Protein AF-A0A6N7AN05-F1 (afdb_monomer_lite)

Sequence (92 aa):
MLTLIADLARRMAQGNPHLKDPLQSEAIVLIDEVDLHLHPFWQQCVLGDLMRTFPNAQFIVSTHSPQVLSTVKPEYIVHLSRQDGDIIAGPA

Secondary structure (DSSP, 8-state):
-HHHHHHHHHHHHHH-TT-SSGGG--EEEEESSTTTT--HHHHTTHHHHHHHHSTTEEEEE----HHHHTTS-GGG-EEEEEETTEEEEEE-

Structure (mmCIF, N/CA/C/O backbone):
data_AF-A0A6N7AN05-F1
#
_entry.id   AF-A0A6N7AN05-F1
#
loop_
_atom_site.group_PDB
_atom_site.id
_atom_site.type_symbol
_atom_site.label_atom_id
_atom_site.label_alt_id
_atom_site.label_comp_id
_atom_site.label_asym_id
_atom_site.label_entity_id
_atom_site.label_seq_id
_atom_site.pdbx_PDB_ins_code
_atom_site.Cartn_x
_atom_site.Cartn_y
_atom_site.Cartn_z
_atom_site.occupancy
_atom_site.B_iso_or_equiv
_atom_site.auth_seq_id
_atom_site.auth_comp_id
_atom_site.auth_asym_id
_atom_site.auth_atom_id
_ato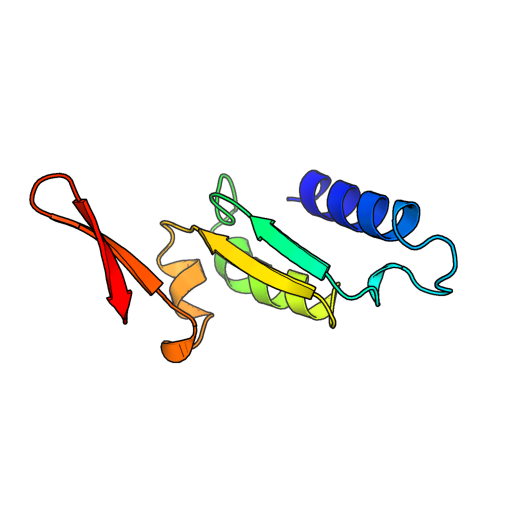m_site.pdbx_PDB_model_num
ATOM 1 N N . MET A 1 1 ? 10.811 -4.080 6.085 1.00 77.56 1 MET A N 1
ATOM 2 C CA . MET A 1 1 ? 10.613 -3.140 4.955 1.00 77.56 1 MET A CA 1
ATOM 3 C C . MET A 1 1 ? 11.334 -3.577 3.678 1.00 77.56 1 MET A C 1
ATOM 5 O O . MET A 1 1 ? 10.642 -3.926 2.734 1.00 77.56 1 MET A O 1
ATOM 9 N N . LEU A 1 2 ? 12.675 -3.665 3.635 1.00 83.19 2 LEU A N 1
ATOM 10 C CA . LEU A 1 2 ? 13.399 -4.061 2.408 1.00 83.19 2 LEU A CA 1
ATOM 11 C C . LEU A 1 2 ? 12.928 -5.408 1.829 1.00 83.19 2 LEU A C 1
ATOM 13 O O . LEU A 1 2 ? 12.675 -5.509 0.634 1.00 83.19 2 LEU A O 1
ATOM 17 N N . THR A 1 3 ? 12.733 -6.415 2.683 1.00 88.62 3 THR A N 1
ATOM 18 C CA . THR A 1 3 ? 12.221 -7.732 2.274 1.00 88.62 3 THR A CA 1
ATOM 19 C C . THR A 1 3 ? 10.823 -7.658 1.661 1.00 88.62 3 THR A C 1
ATOM 21 O O . THR A 1 3 ? 10.564 -8.346 0.682 1.00 88.62 3 THR A O 1
ATOM 24 N N . LEU A 1 4 ? 9.938 -6.807 2.196 1.00 89.25 4 LEU A N 1
ATOM 25 C CA . LEU A 1 4 ? 8.582 -6.624 1.670 1.00 89.25 4 LEU A CA 1
ATOM 26 C C . LEU A 1 4 ? 8.629 -6.033 0.258 1.00 89.25 4 LEU A C 1
ATOM 28 O O . LEU A 1 4 ? 7.997 -6.560 -0.649 1.00 89.25 4 LEU A O 1
ATOM 32 N N . ILE A 1 5 ? 9.418 -4.971 0.070 1.00 90.69 5 ILE A N 1
ATOM 33 C CA . ILE A 1 5 ? 9.573 -4.309 -1.233 1.00 90.69 5 ILE A CA 1
ATOM 34 C C . ILE A 1 5 ? 10.187 -5.277 -2.248 1.00 90.69 5 ILE A C 1
ATOM 36 O O . ILE A 1 5 ? 9.697 -5.385 -3.369 1.00 90.69 5 ILE A O 1
ATOM 40 N N . ALA A 1 6 ? 11.233 -6.009 -1.852 1.00 92.88 6 ALA A N 1
ATOM 41 C CA . ALA A 1 6 ? 11.880 -6.989 -2.715 1.00 92.88 6 ALA A CA 1
ATOM 42 C C . ALA A 1 6 ? 10.928 -8.132 -3.099 1.00 92.88 6 ALA A C 1
ATOM 44 O O . ALA A 1 6 ? 10.896 -8.527 -4.264 1.00 92.88 6 ALA A O 1
ATOM 45 N N . ASP A 1 7 ? 10.130 -8.645 -2.156 1.00 93.75 7 ASP A N 1
ATOM 46 C CA . ASP A 1 7 ? 9.150 -9.692 -2.452 1.00 93.75 7 ASP A CA 1
ATOM 47 C C . ASP A 1 7 ? 8.026 -9.179 -3.360 1.00 93.75 7 ASP A C 1
ATOM 49 O O . ASP A 1 7 ? 7.670 -9.861 -4.320 1.00 93.75 7 ASP A O 1
ATOM 53 N N . LEU A 1 8 ? 7.524 -7.962 -3.128 1.00 93.81 8 LEU A N 1
ATOM 54 C CA . LEU A 1 8 ? 6.519 -7.333 -3.986 1.00 93.81 8 LEU A CA 1
ATOM 55 C C . LEU A 1 8 ? 7.043 -7.143 -5.416 1.00 93.81 8 LEU A C 1
ATOM 57 O O . LEU A 1 8 ? 6.419 -7.616 -6.364 1.00 93.81 8 LEU A O 1
ATOM 61 N N . ALA A 1 9 ? 8.226 -6.542 -5.575 1.00 94.62 9 ALA A N 1
ATOM 62 C CA . ALA A 1 9 ? 8.860 -6.354 -6.879 1.00 94.62 9 ALA A CA 1
ATOM 63 C C . ALA A 1 9 ? 9.090 -7.692 -7.601 1.00 94.62 9 ALA A C 1
ATOM 65 O O . ALA A 1 9 ? 8.785 -7.830 -8.787 1.00 94.62 9 ALA A O 1
ATOM 66 N N . ARG A 1 10 ? 9.563 -8.712 -6.873 1.00 95.38 10 ARG A N 1
ATOM 67 C CA . ARG A 1 10 ? 9.751 -10.068 -7.403 1.00 95.38 10 ARG A CA 1
ATOM 68 C C . ARG A 1 10 ? 8.429 -10.678 -7.874 1.00 95.38 10 ARG A C 1
ATOM 70 O O . ARG A 1 10 ? 8.397 -11.276 -8.946 1.00 95.38 10 ARG A O 1
ATOM 77 N N . ARG A 1 11 ? 7.343 -10.536 -7.108 1.00 94.31 11 ARG A N 1
ATOM 78 C CA . ARG A 1 11 ? 6.013 -11.041 -7.491 1.00 94.31 11 ARG A CA 1
ATOM 79 C C . ARG A 1 11 ? 5.454 -10.316 -8.707 1.00 94.31 11 ARG A C 1
ATOM 81 O O . ARG A 1 11 ? 4.922 -10.980 -9.590 1.00 94.31 11 ARG A O 1
ATOM 88 N N . MET A 1 12 ? 5.620 -8.998 -8.793 1.00 94.12 12 MET A N 1
ATOM 89 C CA . MET A 1 12 ? 5.192 -8.234 -9.967 1.00 94.12 12 MET A CA 1
ATOM 90 C C . MET A 1 12 ? 5.962 -8.661 -11.222 1.00 94.12 12 MET A C 1
ATOM 92 O O . MET A 1 12 ? 5.343 -8.876 -12.260 1.00 94.12 12 MET A O 1
ATOM 96 N N . ALA A 1 13 ? 7.274 -8.898 -11.110 1.00 94.81 13 ALA A N 1
ATOM 97 C CA . ALA A 1 13 ? 8.098 -9.441 -12.194 1.00 94.81 13 ALA A CA 1
ATOM 98 C C . ALA A 1 13 ? 7.676 -10.846 -12.638 1.00 94.81 13 ALA A C 1
ATOM 100 O O . ALA A 1 13 ? 7.614 -11.124 -13.833 1.00 94.81 13 ALA A O 1
ATOM 101 N N . GLN A 1 14 ? 7.357 -11.728 -11.692 1.00 94.81 14 GLN A N 1
ATOM 102 C CA . GLN A 1 14 ? 6.932 -13.094 -12.001 1.00 94.81 14 GLN A CA 1
ATOM 103 C C . GLN A 1 14 ? 5.512 -13.168 -12.567 1.00 94.81 14 GLN A C 1
ATOM 105 O O . GLN A 1 14 ? 5.256 -13.985 -13.447 1.00 94.81 14 GLN A O 1
ATOM 110 N N . GLY A 1 15 ? 4.596 -12.334 -12.069 1.00 92.44 15 GLY A N 1
ATOM 111 C CA . GLY A 1 15 ? 3.213 -12.276 -12.541 1.00 92.44 15 GLY A CA 1
ATOM 112 C C . GLY A 1 15 ? 3.073 -11.614 -13.911 1.00 92.44 15 GLY A C 1
ATOM 113 O O . GLY A 1 15 ? 2.156 -11.947 -14.656 1.00 92.44 15 GLY A O 1
ATOM 114 N N . ASN A 1 16 ? 4.006 -10.726 -14.270 1.00 93.38 16 ASN A N 1
ATOM 115 C CA . ASN A 1 16 ? 3.933 -9.920 -15.488 1.00 93.38 16 ASN A CA 1
ATOM 116 C C . ASN A 1 16 ? 5.224 -10.011 -16.328 1.00 93.38 16 ASN A C 1
ATOM 118 O O . ASN A 1 16 ? 5.836 -8.987 -16.634 1.00 93.38 16 ASN A O 1
ATOM 122 N N . PRO A 1 17 ? 5.646 -11.218 -16.757 1.00 91.25 17 PRO A N 1
ATOM 123 C CA . PRO A 1 17 ? 6.925 -11.421 -17.449 1.00 91.25 17 PRO A CA 1
ATOM 124 C C . PRO A 1 17 ? 6.983 -10.771 -18.841 1.00 91.25 17 PRO A C 1
ATOM 126 O O . PRO A 1 17 ? 8.051 -10.656 -19.432 1.00 91.25 17 PRO A O 1
ATOM 129 N N . HIS A 1 18 ? 5.830 -10.376 -19.382 1.00 92.12 18 HIS A N 1
ATOM 130 C CA . HIS A 1 18 ? 5.695 -9.718 -20.678 1.00 92.12 18 HIS A CA 1
ATOM 131 C C . HIS A 1 18 ? 5.892 -8.196 -20.598 1.00 92.12 18 HIS A C 1
ATOM 133 O O . HIS A 1 18 ? 6.059 -7.549 -21.632 1.00 92.12 18 HIS A O 1
ATOM 139 N N . LEU A 1 19 ? 5.872 -7.610 -19.396 1.00 92.75 19 LEU A N 1
ATOM 140 C CA . LEU A 1 19 ? 6.117 -6.186 -19.217 1.00 92.75 19 LEU A CA 1
ATOM 141 C C . LEU A 1 19 ? 7.617 -5.897 -19.229 1.00 92.75 19 LEU A C 1
ATOM 143 O O . LEU A 1 19 ? 8.407 -6.558 -18.559 1.00 92.75 19 LEU A O 1
ATOM 147 N N . LYS A 1 20 ? 8.001 -4.854 -19.971 1.00 92.62 20 LYS A N 1
ATOM 148 C CA . LYS A 1 20 ? 9.388 -4.368 -20.021 1.00 92.62 20 LYS A CA 1
ATOM 149 C C . LYS A 1 20 ? 9.862 -3.846 -18.662 1.00 92.62 20 LYS A C 1
ATOM 151 O O . LYS A 1 20 ? 11.026 -4.017 -18.317 1.00 92.62 20 LYS A O 1
ATOM 156 N N . ASP A 1 21 ? 8.962 -3.203 -17.923 1.00 94.44 21 ASP A N 1
ATOM 157 C CA . ASP A 1 21 ? 9.175 -2.777 -16.543 1.00 94.44 21 ASP A CA 1
ATOM 158 C C . ASP A 1 21 ? 8.048 -3.347 -15.672 1.00 94.44 21 ASP A C 1
ATOM 160 O O . ASP A 1 21 ? 6.933 -2.817 -15.681 1.00 94.44 21 ASP A O 1
ATOM 164 N N . PRO A 1 22 ? 8.304 -4.432 -14.928 1.00 93.31 22 PRO A N 1
ATOM 165 C CA . PRO A 1 22 ? 7.282 -5.035 -14.090 1.00 93.31 22 PRO A CA 1
ATOM 166 C C . PRO A 1 22 ? 6.795 -4.159 -12.936 1.00 93.31 22 PRO A C 1
ATOM 168 O O . PRO A 1 22 ? 5.728 -4.434 -12.393 1.00 93.31 22 PRO A O 1
ATOM 171 N N . LEU A 1 23 ? 7.514 -3.104 -12.547 1.00 93.19 23 LEU A N 1
ATOM 172 C CA . LEU A 1 23 ? 7.044 -2.190 -11.498 1.00 93.19 23 LEU A CA 1
ATOM 173 C C . LEU A 1 23 ? 5.873 -1.316 -11.975 1.00 93.19 23 LEU A C 1
ATOM 175 O O . LEU A 1 23 ? 5.138 -0.772 -11.156 1.00 93.19 23 LEU A O 1
ATOM 179 N N . GLN A 1 24 ? 5.658 -1.238 -13.293 1.00 94.81 24 GLN A N 1
ATOM 180 C CA . GLN A 1 24 ? 4.502 -0.585 -13.914 1.00 94.81 24 GLN A CA 1
ATOM 181 C C . GLN A 1 24 ? 3.259 -1.481 -13.965 1.00 94.81 24 GLN A C 1
ATOM 183 O O . GLN A 1 24 ? 2.243 -1.059 -14.515 1.00 94.81 24 GLN A O 1
ATOM 188 N N . SER A 1 25 ? 3.316 -2.709 -13.442 1.00 94.19 25 SER A N 1
ATOM 189 C CA . SER A 1 25 ? 2.141 -3.584 -13.449 1.00 94.19 25 SER A CA 1
ATOM 190 C C . SER A 1 25 ? 1.013 -2.971 -12.623 1.00 94.19 25 SER A C 1
ATOM 192 O O . SER A 1 25 ? 1.248 -2.455 -11.528 1.00 94.19 25 SER A O 1
ATOM 194 N N . GLU A 1 26 ? -0.215 -3.083 -13.116 1.00 94.62 26 GLU A N 1
ATOM 195 C CA . GLU A 1 26 ? -1.399 -2.821 -12.304 1.00 94.62 26 GLU A CA 1
ATOM 196 C C . GLU A 1 26 ? -1.509 -3.891 -11.214 1.00 94.62 26 GLU A C 1
ATOM 198 O O . GLU A 1 26 ? -1.342 -5.088 -11.473 1.00 94.62 26 GLU A O 1
ATOM 203 N N . ALA A 1 27 ? -1.754 -3.467 -9.976 1.00 94.25 27 ALA A N 1
ATOM 204 C CA . ALA A 1 27 ? -1.847 -4.380 -8.845 1.00 94.25 27 ALA A CA 1
ATOM 205 C C . ALA A 1 27 ? -2.727 -3.814 -7.731 1.00 94.25 27 ALA A C 1
ATOM 207 O O . ALA A 1 27 ? -2.804 -2.605 -7.532 1.00 94.25 27 ALA A O 1
ATOM 208 N N . ILE A 1 28 ? -3.331 -4.707 -6.949 1.00 96.38 28 ILE A N 1
ATOM 209 C CA . ILE A 1 28 ? -3.898 -4.374 -5.641 1.00 96.38 28 ILE A CA 1
ATOM 210 C C . ILE A 1 28 ? -3.007 -5.037 -4.597 1.00 96.38 28 ILE A C 1
ATOM 212 O O . ILE A 1 28 ? -2.796 -6.251 -4.633 1.00 96.38 28 ILE A O 1
ATOM 216 N N . VAL A 1 29 ? -2.463 -4.237 -3.687 1.00 96.19 29 VAL A N 1
ATOM 217 C CA . VAL A 1 29 ? -1.515 -4.684 -2.667 1.00 96.19 29 VAL A CA 1
ATOM 218 C C . VAL A 1 29 ? -2.127 -4.453 -1.296 1.00 96.19 29 VAL A C 1
ATOM 220 O O . VAL A 1 29 ? -2.416 -3.318 -0.921 1.00 96.19 29 VAL A O 1
ATOM 223 N N . LEU A 1 30 ? -2.302 -5.541 -0.548 1.00 96.38 30 LEU A N 1
ATOM 224 C CA . LEU A 1 30 ? -2.764 -5.505 0.832 1.00 96.38 30 LEU A CA 1
ATOM 225 C C . LEU A 1 30 ? -1.557 -5.641 1.757 1.00 96.38 30 LEU A C 1
ATOM 227 O O . LEU A 1 30 ? -0.801 -6.607 1.636 1.00 96.38 30 LEU A O 1
ATOM 231 N N . ILE A 1 31 ? -1.365 -4.678 2.657 1.00 94.81 31 ILE A N 1
ATOM 232 C CA . ILE A 1 31 ? -0.283 -4.709 3.647 1.00 94.81 31 ILE A CA 1
ATOM 233 C C . ILE A 1 31 ? -0.901 -4.586 5.029 1.00 94.81 31 ILE A C 1
ATOM 235 O O . ILE A 1 31 ? -1.526 -3.576 5.344 1.00 94.81 31 ILE A O 1
ATOM 239 N N . ASP A 1 32 ? -0.705 -5.612 5.844 1.00 93.88 32 ASP A N 1
ATOM 240 C CA . ASP A 1 32 ? -1.071 -5.553 7.251 1.00 93.88 32 ASP A CA 1
ATOM 241 C C . ASP A 1 32 ? 0.060 -4.900 8.054 1.00 93.88 32 ASP A C 1
ATOM 243 O O . ASP A 1 32 ? 1.234 -5.153 7.773 1.00 93.88 32 ASP A O 1
ATOM 247 N N . GLU A 1 33 ? -0.301 -4.040 9.004 1.00 93.56 33 GLU A N 1
ATOM 248 C CA . GLU A 1 33 ? 0.589 -3.303 9.905 1.00 93.56 33 GLU A CA 1
ATOM 249 C C . GLU A 1 33 ? 1.801 -2.695 9.174 1.00 93.56 33 GLU A C 1
ATOM 251 O O . GLU A 1 33 ? 2.963 -3.003 9.456 1.00 93.56 33 GLU A O 1
ATOM 256 N N . VAL A 1 34 ? 1.542 -1.818 8.194 1.00 93.44 34 VAL A N 1
ATOM 257 C CA . VAL A 1 34 ? 2.592 -1.241 7.324 1.00 93.44 34 VAL A CA 1
ATOM 258 C C . VAL A 1 34 ? 3.688 -0.495 8.104 1.00 93.44 34 VAL A C 1
ATOM 260 O O . VAL A 1 34 ? 4.803 -0.317 7.609 1.00 93.44 34 VAL A O 1
ATOM 263 N N . ASP A 1 35 ? 3.389 -0.073 9.330 1.00 91.62 35 ASP A N 1
ATOM 264 C CA . ASP A 1 35 ? 4.270 0.644 10.244 1.00 91.62 35 ASP A CA 1
ATOM 265 C C . ASP A 1 35 ? 5.099 -0.248 11.187 1.00 91.62 35 ASP A C 1
ATOM 267 O O . ASP A 1 35 ? 5.977 0.266 11.896 1.00 91.62 35 ASP A O 1
ATOM 271 N N . LEU A 1 36 ? 4.869 -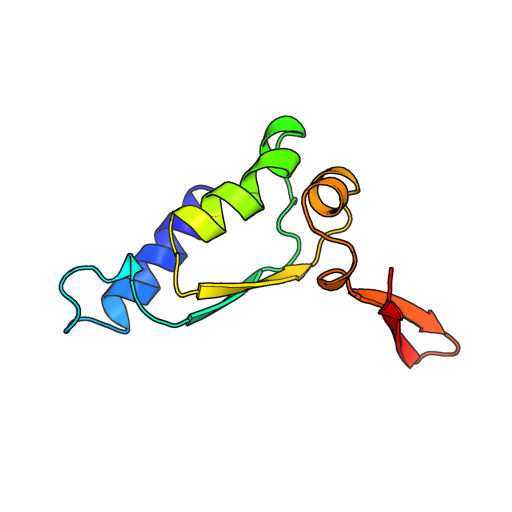1.566 11.186 1.00 90.50 36 LEU A N 1
ATOM 272 C CA . LEU A 1 36 ? 5.457 -2.498 12.144 1.00 90.50 36 LEU A CA 1
ATOM 273 C C . LEU A 1 36 ? 6.998 -2.503 12.085 1.00 90.50 36 LEU A C 1
ATOM 275 O O . LEU A 1 36 ? 7.616 -2.676 11.030 1.00 90.50 36 LEU A O 1
ATOM 279 N N . HIS A 1 37 ? 7.636 -2.333 13.250 1.00 84.94 37 HIS A N 1
ATOM 280 C CA . HIS A 1 37 ? 9.096 -2.231 13.425 1.00 84.94 37 HIS A CA 1
ATOM 281 C C . HIS A 1 37 ? 9.784 -1.126 12.594 1.00 84.94 37 HIS A C 1
ATOM 283 O O . HIS A 1 37 ? 11.008 -1.153 12.430 1.00 84.94 37 HIS A O 1
ATOM 289 N N . LEU A 1 38 ? 9.040 -0.144 12.074 1.00 88.62 38 LEU A N 1
ATOM 290 C CA . LEU A 1 38 ? 9.635 0.995 11.380 1.00 88.62 38 LEU A CA 1
ATOM 291 C C . LEU A 1 38 ? 10.048 2.089 12.357 1.00 88.62 38 LEU A C 1
ATOM 293 O O . LEU A 1 38 ? 9.339 2.419 13.304 1.00 88.62 38 LEU A O 1
ATOM 297 N N . HIS A 1 39 ? 11.200 2.697 12.081 1.00 91.38 39 HIS A N 1
ATOM 298 C CA . HIS A 1 39 ? 11.583 3.935 12.741 1.00 91.38 39 HIS A CA 1
ATOM 299 C C . HIS A 1 39 ? 10.529 5.025 12.441 1.00 91.38 39 HIS A C 1
ATOM 301 O O . HIS A 1 39 ? 10.091 5.106 11.291 1.00 91.38 39 HIS A O 1
ATOM 307 N N . PRO A 1 40 ? 10.165 5.898 13.402 1.00 89.00 40 PRO A N 1
ATOM 308 C CA . PRO A 1 40 ? 9.154 6.950 13.225 1.00 89.00 40 PRO A CA 1
ATOM 309 C C . PRO A 1 40 ? 9.286 7.762 11.927 1.00 89.00 40 PRO A C 1
ATOM 311 O O . PRO A 1 40 ? 8.335 7.941 11.174 1.00 89.00 40 PRO A O 1
ATOM 314 N N . PHE A 1 41 ? 10.514 8.170 11.598 1.00 92.19 41 PHE A N 1
ATOM 315 C CA . PHE A 1 41 ? 10.805 8.870 10.342 1.00 92.19 41 PHE A CA 1
ATOM 316 C C . PHE A 1 41 ? 10.344 8.093 9.094 1.00 92.19 41 PHE A C 1
ATOM 318 O O . PHE A 1 41 ? 9.800 8.679 8.166 1.00 92.19 41 PHE A O 1
ATOM 325 N N . TRP A 1 42 ? 10.516 6.769 9.071 1.00 92.38 42 TRP A N 1
ATOM 326 C CA . TRP A 1 42 ? 10.089 5.942 7.941 1.00 92.38 42 TRP A CA 1
ATOM 327 C C . TRP A 1 42 ? 8.580 5.728 7.896 1.00 92.38 42 TRP A C 1
ATOM 329 O O . TRP A 1 42 ? 8.027 5.628 6.807 1.00 92.38 42 TRP A O 1
ATOM 339 N N . GLN A 1 43 ? 7.894 5.724 9.042 1.00 93.56 43 GLN A N 1
ATOM 340 C CA . GLN A 1 43 ? 6.428 5.678 9.071 1.00 93.56 43 GLN A CA 1
ATOM 341 C C . GLN A 1 43 ? 5.815 6.879 8.330 1.00 93.56 43 GLN A C 1
ATOM 343 O O . GLN A 1 43 ? 4.761 6.753 7.717 1.00 93.56 43 GLN A O 1
ATOM 348 N N . GLN A 1 44 ? 6.507 8.022 8.313 1.00 93.44 44 GLN A N 1
ATOM 349 C CA . GLN A 1 44 ? 6.050 9.221 7.612 1.00 93.44 44 GLN A CA 1
ATOM 350 C C . GLN A 1 44 ? 6.282 9.195 6.092 1.00 93.44 44 GLN A C 1
ATOM 352 O O . GLN A 1 44 ? 5.637 9.947 5.366 1.00 93.44 44 GLN A O 1
ATOM 357 N N . CYS A 1 45 ? 7.204 8.371 5.585 1.00 93.62 45 CYS A N 1
ATOM 358 C CA . CYS A 1 45 ? 7.542 8.356 4.156 1.00 93.62 45 CYS A CA 1
ATOM 359 C C . CYS A 1 45 ? 7.174 7.051 3.436 1.00 93.62 45 CYS A C 1
ATOM 361 O O . CYS A 1 45 ? 7.043 7.061 2.214 1.00 93.62 45 CYS A O 1
ATOM 363 N N . VAL A 1 46 ? 6.930 5.955 4.167 1.00 93.38 46 VAL A N 1
ATOM 364 C CA . VAL A 1 46 ? 6.750 4.608 3.600 1.00 93.38 46 VAL A CA 1
ATOM 365 C C . VAL A 1 46 ? 5.663 4.531 2.527 1.00 93.38 46 VAL A C 1
ATOM 367 O O . VAL A 1 46 ? 5.906 3.966 1.463 1.00 93.38 46 VAL A O 1
ATOM 370 N N . LEU A 1 47 ? 4.488 5.129 2.749 1.00 94.38 47 LEU A N 1
ATOM 371 C CA . LEU A 1 47 ? 3.403 5.091 1.761 1.00 94.38 47 LEU A CA 1
ATOM 372 C C . LEU A 1 47 ? 3.742 5.911 0.516 1.00 94.38 47 LEU A C 1
ATOM 374 O O . LEU A 1 47 ? 3.511 5.456 -0.602 1.00 94.38 47 LEU A O 1
ATOM 378 N N . GLY A 1 48 ? 4.337 7.092 0.697 1.00 93.94 48 GLY A N 1
ATOM 379 C CA . GLY A 1 48 ? 4.799 7.924 -0.414 1.00 93.94 48 GLY A CA 1
ATOM 380 C C . GLY A 1 48 ? 5.876 7.233 -1.252 1.00 93.94 48 GLY A C 1
ATOM 381 O O . GLY A 1 48 ? 5.874 7.342 -2.478 1.00 93.94 48 GLY A O 1
ATOM 382 N N . ASP A 1 49 ? 6.773 6.494 -0.605 1.00 93.94 49 ASP A N 1
ATOM 383 C CA . ASP A 1 49 ? 7.811 5.710 -1.270 1.00 93.94 49 ASP A CA 1
ATOM 384 C C . ASP A 1 49 ? 7.213 4.529 -2.042 1.00 93.94 49 ASP A C 1
ATOM 386 O O . ASP A 1 49 ? 7.534 4.355 -3.217 1.00 93.94 49 ASP A O 1
ATOM 390 N N . LEU A 1 50 ? 6.280 3.784 -1.441 1.00 94.56 50 LEU A N 1
ATOM 391 C CA . LEU A 1 50 ? 5.572 2.683 -2.102 1.00 94.56 50 LEU A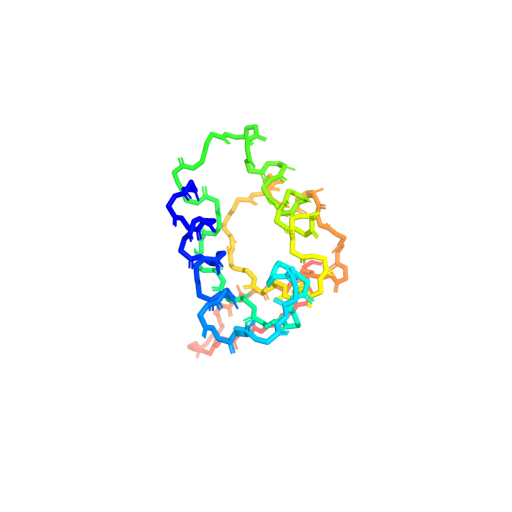 CA 1
ATOM 392 C C . LEU A 1 50 ? 4.793 3.153 -3.337 1.00 94.56 50 LEU A C 1
ATOM 394 O O . LEU A 1 50 ? 4.970 2.588 -4.415 1.00 94.56 50 LEU A O 1
ATOM 398 N N . MET A 1 51 ? 3.993 4.216 -3.214 1.00 94.50 51 MET A N 1
ATOM 399 C CA . MET A 1 51 ? 3.227 4.771 -4.338 1.00 94.50 51 MET A CA 1
ATOM 400 C C . MET A 1 51 ? 4.134 5.289 -5.459 1.00 94.50 51 MET A C 1
ATOM 402 O O . MET A 1 51 ? 3.798 5.176 -6.633 1.00 94.50 51 MET A O 1
ATOM 406 N N . ARG A 1 52 ? 5.306 5.841 -5.121 1.00 95.19 52 ARG A N 1
ATOM 407 C CA . ARG A 1 52 ? 6.276 6.308 -6.120 1.00 95.19 52 ARG A CA 1
ATOM 408 C C . ARG A 1 52 ? 6.981 5.152 -6.830 1.00 95.19 52 ARG A C 1
ATOM 410 O O . ARG A 1 52 ? 7.273 5.267 -8.017 1.00 95.19 52 ARG A O 1
ATOM 417 N N . THR A 1 53 ? 7.288 4.068 -6.119 1.00 95.06 53 THR A N 1
ATOM 418 C CA . THR A 1 53 ? 7.953 2.886 -6.691 1.00 95.06 53 THR A CA 1
ATOM 419 C C . THR A 1 53 ? 7.007 2.039 -7.542 1.00 95.06 53 THR A C 1
ATOM 421 O O . THR A 1 53 ? 7.443 1.498 -8.555 1.00 95.06 53 THR A O 1
ATOM 424 N N . PHE A 1 54 ? 5.731 1.948 -7.164 1.00 95.94 54 PHE A N 1
ATOM 425 C CA . PHE A 1 54 ? 4.713 1.139 -7.839 1.00 95.94 54 PHE A CA 1
ATOM 426 C C . PHE A 1 54 ? 3.532 2.030 -8.262 1.00 95.94 54 PHE A C 1
ATOM 428 O O . PHE A 1 54 ? 2.472 1.993 -7.634 1.00 95.94 54 PHE A O 1
ATOM 435 N N . PRO A 1 55 ? 3.701 2.862 -9.304 1.00 96.00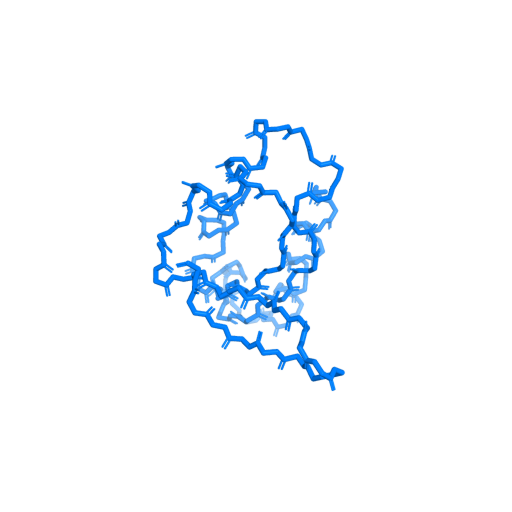 55 PRO A N 1
ATOM 436 C CA . PRO A 1 55 ? 2.771 3.952 -9.615 1.00 96.00 5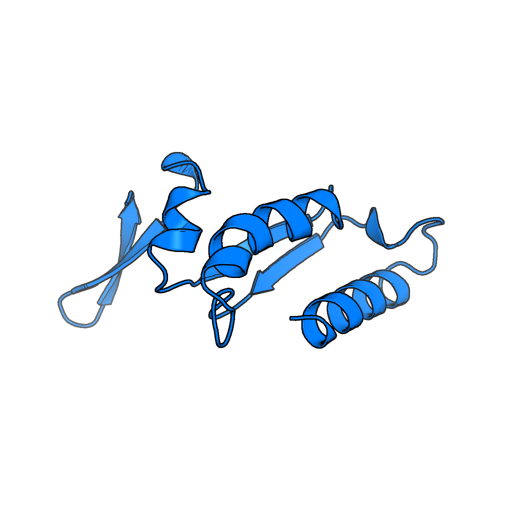5 PRO A CA 1
ATOM 437 C C . PRO A 1 55 ? 1.363 3.489 -10.007 1.00 96.00 55 PRO A C 1
ATOM 439 O O . PRO A 1 55 ? 0.410 4.244 -9.838 1.00 96.00 55 PRO A O 1
ATOM 442 N N . ASN A 1 56 ? 1.227 2.256 -10.501 1.00 96.31 56 ASN A N 1
ATOM 443 C CA . ASN A 1 56 ? -0.049 1.683 -10.940 1.00 96.31 56 ASN A CA 1
ATOM 444 C C . ASN A 1 56 ? -0.636 0.695 -9.916 1.00 96.31 56 ASN A C 1
ATOM 446 O O . ASN A 1 56 ? -1.598 -0.014 -10.215 1.00 96.31 56 ASN A O 1
ATOM 450 N N . ALA A 1 57 ? -0.055 0.622 -8.714 1.00 96.31 57 ALA A N 1
ATOM 451 C CA . ALA A 1 57 ? -0.554 -0.226 -7.645 1.00 96.31 57 ALA A CA 1
ATOM 452 C C . ALA A 1 57 ? -1.484 0.553 -6.702 1.00 96.31 57 ALA A C 1
ATOM 454 O O . ALA A 1 57 ? -1.139 1.622 -6.199 1.00 96.31 57 ALA A O 1
ATOM 455 N N . GLN A 1 58 ? -2.649 -0.022 -6.404 1.00 96.69 58 GLN A N 1
ATOM 456 C CA . GLN A 1 58 ? -3.509 0.433 -5.319 1.00 96.69 58 GLN A CA 1
ATOM 457 C C . GLN A 1 58 ? -3.077 -0.244 -4.018 1.00 96.69 58 GLN A C 1
ATOM 459 O O . GLN A 1 58 ? -3.119 -1.470 -3.901 1.00 96.69 58 GLN A O 1
ATOM 464 N N . PHE A 1 59 ? -2.701 0.556 -3.025 1.00 96.69 59 PHE A N 1
ATOM 465 C CA . PHE A 1 59 ? -2.342 0.065 -1.699 1.00 96.69 59 PHE A CA 1
ATOM 466 C C . PHE A 1 59 ? -3.538 0.151 -0.752 1.00 96.69 59 PHE A C 1
ATOM 468 O O . PHE A 1 59 ? -4.108 1.223 -0.557 1.00 96.69 59 PHE A O 1
ATOM 475 N N . ILE A 1 60 ? -3.889 -0.979 -0.143 1.00 96.88 60 ILE A N 1
ATOM 476 C CA . ILE A 1 60 ? -4.838 -1.070 0.968 1.00 96.88 60 ILE A CA 1
ATOM 477 C C . ILE A 1 60 ? -4.028 -1.512 2.178 1.00 96.88 60 ILE A C 1
ATOM 479 O O . ILE A 1 60 ? -3.496 -2.621 2.206 1.00 96.88 60 ILE A O 1
ATOM 483 N N . VAL A 1 61 ? -3.884 -0.627 3.156 1.00 96.00 61 VAL A N 1
ATOM 484 C CA . VAL A 1 61 ? -2.994 -0.860 4.295 1.00 96.00 61 VAL A CA 1
ATOM 485 C C . VAL A 1 61 ? -3.747 -0.750 5.610 1.00 96.00 61 VAL A C 1
ATOM 487 O O . VAL A 1 61 ? -4.647 0.080 5.738 1.00 96.00 61 VAL A O 1
ATOM 490 N N . SER A 1 62 ? -3.359 -1.557 6.593 1.00 95.81 62 SER A N 1
ATOM 491 C CA . SER A 1 62 ? -3.727 -1.335 7.991 1.00 95.81 62 SER A CA 1
ATOM 492 C C . SER A 1 62 ? -2.551 -0.681 8.727 1.00 95.81 62 SER A C 1
ATOM 494 O O . SER A 1 62 ? -1.380 -0.873 8.385 1.00 95.81 62 SER A O 1
ATOM 496 N N . THR A 1 63 ? -2.866 0.159 9.710 1.00 94.94 63 THR A N 1
ATOM 497 C CA . THR A 1 63 ? -1.876 0.837 10.552 1.00 94.94 63 THR A CA 1
ATOM 498 C C . THR A 1 63 ? -2.502 1.209 11.886 1.00 94.94 63 THR A C 1
ATOM 500 O O . THR A 1 63 ? -3.669 1.600 11.949 1.00 94.94 63 THR A O 1
ATOM 503 N N . HIS A 1 64 ? -1.705 1.123 12.948 1.00 92.56 64 HIS A N 1
ATOM 504 C CA . HIS A 1 64 ? -2.026 1.719 14.245 1.00 92.56 64 HIS A CA 1
ATOM 505 C C . HIS A 1 64 ? -1.249 3.022 14.487 1.00 92.56 64 HIS A C 1
ATOM 507 O O . HIS A 1 64 ? -1.482 3.697 15.490 1.00 92.56 64 HIS A O 1
ATOM 513 N N . SER A 1 65 ? -0.332 3.393 13.584 1.00 92.69 65 SER A N 1
ATOM 514 C CA . SER A 1 65 ? 0.536 4.559 13.738 1.00 92.69 65 SER A CA 1
ATOM 515 C C . SER A 1 65 ? -0.155 5.860 13.308 1.00 92.69 65 SER A C 1
ATOM 517 O O . SER A 1 65 ? -0.438 6.053 12.119 1.00 92.69 65 SER A O 1
ATOM 519 N N . PRO A 1 66 ? -0.307 6.839 14.224 1.00 90.94 66 PRO A N 1
ATOM 520 C CA . PRO A 1 66 ? -0.773 8.181 13.874 1.00 90.94 66 PRO A CA 1
ATOM 521 C C . PRO A 1 66 ? 0.141 8.889 12.865 1.00 90.94 66 PRO A C 1
ATOM 523 O O . PRO A 1 66 ? -0.303 9.764 12.125 1.00 90.94 66 PRO A O 1
ATOM 526 N N . GLN A 1 67 ? 1.426 8.517 12.826 1.00 92.81 67 GLN A N 1
ATOM 527 C CA . GLN A 1 67 ? 2.405 9.131 11.931 1.00 92.81 67 GLN A CA 1
ATOM 528 C C . GLN A 1 67 ? 2.125 8.749 10.479 1.00 92.81 67 GLN A C 1
ATOM 530 O O . GLN A 1 67 ? 2.152 9.626 9.620 1.00 92.81 67 GLN A O 1
ATOM 535 N N . VAL A 1 68 ? 1.766 7.488 10.215 1.00 92.62 68 VAL A N 1
ATOM 536 C CA . VAL A 1 68 ? 1.311 7.063 8.882 1.00 92.62 68 VAL A CA 1
ATOM 537 C C . VAL A 1 68 ? 0.029 7.802 8.506 1.00 92.62 68 VAL A C 1
ATOM 539 O O . VAL A 1 68 ? -0.042 8.386 7.427 1.00 92.62 68 VAL A O 1
ATOM 542 N N . LEU A 1 69 ? -0.959 7.842 9.408 1.00 92.56 69 LEU A N 1
ATOM 543 C CA . LEU A 1 69 ? -2.253 8.486 9.151 1.00 92.56 69 LEU A CA 1
ATOM 544 C C . LEU A 1 69 ? -2.107 9.971 8.786 1.00 92.56 69 LEU A C 1
ATOM 546 O O . LEU A 1 69 ? -2.798 10.450 7.896 1.00 92.56 69 LEU A O 1
ATOM 550 N N . SER A 1 70 ? -1.150 10.680 9.394 1.00 91.75 70 SER A N 1
ATOM 551 C CA . SER A 1 70 ? -0.883 12.096 9.099 1.00 91.75 70 SER A CA 1
ATOM 552 C C . SER A 1 70 ? -0.378 12.382 7.675 1.00 91.75 70 SER A C 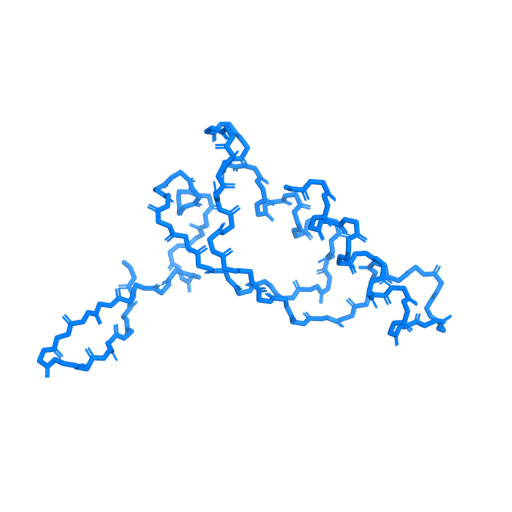1
ATOM 554 O O . SER A 1 70 ? -0.369 13.533 7.246 1.00 91.75 70 SER A O 1
ATOM 556 N N . THR A 1 71 ? 0.040 11.350 6.938 1.00 91.44 71 THR A N 1
ATOM 557 C CA . THR A 1 71 ? 0.602 11.471 5.578 1.00 91.44 71 THR A CA 1
ATOM 558 C C . THR A 1 71 ? -0.430 11.208 4.484 1.00 91.44 71 THR A C 1
ATOM 560 O O . THR A 1 71 ? -0.165 11.437 3.303 1.00 91.44 71 THR A O 1
ATOM 563 N N . VAL A 1 72 ? -1.613 10.731 4.874 1.00 92.44 72 VAL A N 1
ATOM 564 C CA . VAL A 1 72 ? -2.696 10.324 3.985 1.00 92.44 72 VAL A CA 1
ATOM 565 C C . VAL A 1 72 ? -3.833 11.329 4.110 1.00 92.44 72 VAL A C 1
ATOM 567 O O . VAL A 1 72 ? -4.112 11.850 5.189 1.00 92.44 72 VAL A O 1
ATOM 570 N N . LYS A 1 73 ? -4.499 11.635 2.995 1.00 93.31 73 LYS A N 1
ATOM 571 C CA . LYS A 1 73 ? -5.662 12.521 3.044 1.00 93.31 73 LYS A CA 1
ATOM 572 C C . LYS A 1 73 ? -6.840 11.823 3.743 1.00 93.31 73 LYS A C 1
ATOM 574 O O . LYS A 1 73 ? -7.015 10.624 3.516 1.00 93.31 73 LYS A O 1
ATOM 579 N N . PRO A 1 74 ? -7.669 12.541 4.523 1.00 93.00 74 PRO A N 1
ATOM 580 C CA . PRO A 1 74 ? -8.771 11.943 5.278 1.00 93.00 74 PRO A CA 1
ATOM 581 C C . PRO A 1 74 ? -9.725 11.080 4.444 1.00 93.00 74 PRO A C 1
ATOM 583 O O . PRO A 1 74 ? -10.193 10.058 4.930 1.00 93.00 74 PRO A O 1
ATOM 586 N N . GLU A 1 75 ? -9.966 11.426 3.174 1.00 95.12 75 GLU A N 1
ATOM 587 C CA . GLU A 1 75 ? -10.847 10.655 2.285 1.00 95.12 75 GLU A CA 1
ATOM 588 C C . GLU A 1 75 ? -10.361 9.227 1.976 1.00 95.12 75 GLU A C 1
ATOM 590 O O . GLU A 1 75 ? -11.145 8.403 1.509 1.00 95.12 75 GLU A O 1
ATOM 595 N N . TYR A 1 76 ? -9.088 8.921 2.238 1.00 94.31 76 TYR A N 1
ATOM 596 C CA . TYR A 1 76 ? -8.510 7.586 2.061 1.00 94.31 76 TYR A CA 1
ATOM 597 C C . TYR A 1 76 ? -8.365 6.814 3.375 1.00 94.31 76 TYR A C 1
ATOM 599 O O . TYR A 1 76 ? -7.816 5.712 3.377 1.00 94.31 76 TYR A O 1
ATOM 607 N N . ILE A 1 77 ? -8.831 7.373 4.494 1.00 95.62 77 ILE A N 1
ATOM 608 C CA . ILE A 1 77 ? -8.723 6.745 5.807 1.00 95.62 77 ILE A CA 1
ATOM 609 C C . ILE A 1 77 ? -10.071 6.136 6.184 1.00 95.62 77 ILE A C 1
ATOM 611 O O . ILE A 1 77 ? -11.096 6.815 6.239 1.00 95.62 77 ILE A O 1
ATOM 615 N N . VAL A 1 78 ? -10.047 4.840 6.488 1.00 96.00 78 VAL A N 1
ATOM 616 C CA . VAL A 1 78 ? -11.193 4.107 7.026 1.00 96.00 78 VAL A CA 1
ATOM 617 C C . VAL A 1 78 ? -10.858 3.685 8.448 1.00 96.00 78 VAL A C 1
ATOM 619 O O . VAL A 1 78 ? -9.921 2.920 8.674 1.00 96.00 78 VAL A O 1
ATOM 622 N N . HIS A 1 79 ? -11.630 4.180 9.409 1.00 94.88 79 HIS A N 1
ATOM 623 C CA . HIS A 1 79 ? -11.511 3.782 10.799 1.00 94.88 79 HIS A CA 1
ATOM 624 C C . HIS A 1 79 ? -12.349 2.527 11.052 1.00 94.88 79 HIS A C 1
ATOM 626 O O . HIS A 1 79 ? -13.558 2.502 10.807 1.00 94.88 79 HIS A O 1
ATOM 632 N N . LEU A 1 80 ? -11.699 1.479 11.557 1.00 94.00 80 LEU A N 1
ATOM 633 C CA . LEU A 1 80 ? -12.352 0.236 11.951 1.00 94.00 80 LEU A CA 1
ATOM 634 C C . LEU A 1 80 ? -12.546 0.225 13.468 1.00 94.00 80 LEU A C 1
ATOM 636 O O . LEU A 1 80 ? -11.596 0.396 14.227 1.00 94.00 80 LEU A O 1
ATOM 640 N N . SER A 1 81 ? -13.778 -0.008 13.914 1.00 93.38 81 SER A N 1
ATOM 641 C CA . SER A 1 81 ? -14.125 -0.127 15.334 1.00 93.38 81 SER A CA 1
ATOM 642 C C . SER A 1 81 ? -14.971 -1.369 15.581 1.00 93.38 81 SER A C 1
ATOM 644 O O . SER A 1 81 ? -15.630 -1.867 14.670 1.00 93.38 81 SER A O 1
ATOM 646 N N . ARG A 1 82 ? -14.952 -1.887 16.812 1.00 94.56 82 ARG A N 1
ATOM 647 C CA . ARG A 1 82 ? -15.814 -3.000 17.219 1.00 94.56 82 ARG A CA 1
ATOM 648 C C . ARG A 1 82 ? -16.935 -2.478 18.113 1.00 94.56 82 ARG A C 1
ATOM 650 O O . ARG A 1 82 ? -16.641 -1.869 19.138 1.00 94.56 82 ARG A O 1
ATOM 657 N N . GLN A 1 83 ? -18.188 -2.727 17.741 1.00 94.00 83 GLN A N 1
ATOM 658 C CA . GLN A 1 83 ? -19.380 -2.369 18.520 1.00 94.00 83 GLN A CA 1
ATOM 659 C C . GLN A 1 83 ? -20.315 -3.579 18.574 1.00 94.00 83 GLN A C 1
ATOM 661 O O . GLN A 1 83 ? -20.549 -4.210 17.551 1.00 94.00 83 GLN A O 1
ATOM 666 N N . ASP A 1 84 ? -20.775 -3.948 19.772 1.00 91.50 84 ASP A N 1
ATOM 667 C CA . ASP A 1 84 ? -21.695 -5.076 20.011 1.00 91.50 84 ASP A CA 1
ATOM 668 C C . ASP A 1 84 ? -21.281 -6.424 19.378 1.00 91.50 84 ASP A C 1
ATOM 670 O O . ASP A 1 84 ? -22.107 -7.281 19.083 1.00 91.50 84 ASP A O 1
ATOM 674 N N . GLY A 1 85 ? -19.972 -6.643 19.207 1.00 91.56 85 GLY A N 1
ATOM 675 C CA . GLY A 1 85 ? -19.408 -7.849 18.588 1.00 91.56 85 GLY A CA 1
ATOM 676 C C . GLY A 1 85 ? -19.126 -7.713 17.089 1.00 91.56 85 GLY A C 1
ATOM 677 O O . GLY A 1 85 ? -18.245 -8.417 16.587 1.00 91.56 85 GLY A O 1
ATOM 678 N N . ASP A 1 86 ? -19.744 -6.742 16.421 1.00 93.38 86 ASP A N 1
ATOM 679 C CA . ASP A 1 86 ? -19.590 -6.467 14.994 1.00 93.38 86 ASP A CA 1
ATOM 680 C C . ASP A 1 86 ? -18.438 -5.497 14.702 1.00 93.38 86 ASP A C 1
ATOM 682 O O . ASP A 1 86 ? -18.065 -4.660 15.529 1.00 93.38 86 ASP A O 1
ATOM 686 N N . ILE A 1 87 ? -17.846 -5.622 13.509 1.00 93.81 87 ILE A N 1
ATOM 687 C CA . ILE A 1 87 ? -16.840 -4.680 13.001 1.00 93.81 87 ILE A CA 1
ATOM 688 C C . ILE A 1 87 ? -17.553 -3.629 12.154 1.00 93.81 87 ILE A C 1
ATOM 690 O O . ILE A 1 87 ? -18.186 -3.955 11.152 1.00 93.81 87 ILE A O 1
ATOM 694 N N . ILE A 1 88 ? -17.402 -2.367 12.541 1.00 94.44 88 ILE A N 1
ATOM 695 C CA . ILE A 1 88 ? -17.962 -1.210 11.850 1.00 94.44 88 ILE A CA 1
ATOM 696 C C . ILE A 1 88 ? -16.824 -0.424 11.206 1.00 94.44 88 ILE A C 1
ATOM 698 O O . ILE A 1 88 ? -15.850 -0.065 11.873 1.00 94.44 88 ILE A O 1
ATOM 702 N N . ALA A 1 89 ? -16.977 -0.138 9.914 1.00 93.56 89 ALA A N 1
ATOM 703 C CA . ALA A 1 89 ? -16.111 0.754 9.157 1.00 93.56 89 ALA A CA 1
ATOM 704 C C . ALA A 1 89 ? -16.771 2.132 9.031 1.00 93.56 89 ALA A C 1
ATOM 706 O O . ALA A 1 89 ? -17.925 2.234 8.612 1.00 93.56 89 ALA A O 1
ATOM 707 N N . GLY A 1 90 ? -16.040 3.184 9.386 1.00 90.62 90 GLY A N 1
ATOM 708 C CA . GLY A 1 90 ? -16.483 4.569 9.256 1.00 90.62 90 GLY A CA 1
ATOM 709 C C . GLY A 1 90 ? -15.373 5.474 8.724 1.00 90.62 90 GLY A C 1
ATOM 710 O O . GLY A 1 90 ? -14.214 5.054 8.666 1.00 90.62 90 GLY A O 1
ATOM 711 N N . PRO A 1 91 ? -15.706 6.711 8.321 1.00 85.81 91 PRO A N 1
ATOM 712 C CA . PRO A 1 91 ? -14.687 7.721 8.065 1.00 85.81 91 PRO A CA 1
ATOM 713 C C . PRO A 1 91 ? -13.893 7.998 9.351 1.00 85.81 91 PRO A C 1
ATOM 715 O O . PRO A 1 91 ? -14.435 7.858 10.453 1.00 85.81 91 PRO A O 1
ATOM 718 N N . ALA A 1 92 ? -12.614 8.345 9.198 1.00 77.25 92 ALA A N 1
ATOM 719 C CA . ALA A 1 92 ? -11.776 8.812 10.304 1.00 77.25 92 ALA A CA 1
ATOM 720 C C . ALA A 1 92 ? -12.077 10.262 10.703 1.00 77.25 92 ALA A C 1
ATOM 722 O O . ALA A 1 92 ? -12.478 11.054 9.819 1.00 77.25 92 ALA A O 1
#

Foldseek 3Di:
DVVVVVVVLVVLCVVCVVDPRSLQDAEEDEEEAQCPPDDLVCLQCVVVVSCVSNVNYHYDYDHPDPNNVVNDDQVNDWDWDDDPNDIDTDGD

Radius of gyration: 14.98 Å; chains: 1; bounding box: 35×26×41 Å

pLDDT: mean 92.97, std 3.35, range [77.25, 96.88]